Protein AF-A0A1G0R5R8-F1 (afdb_monomer)

Radius of gyration: 21.24 Å; Cα contacts (8 Å, |Δi|>4): 12; chains: 1; bounding box: 68×25×37 Å

Mean predicted aligned error: 11.83 Å

pLDDT: mean 79.76, std 16.81, range [41.41, 98.0]

Structure (mmCIF, N/CA/C/O backbone):
data_AF-A0A1G0R5R8-F1
#
_entry.id   AF-A0A1G0R5R8-F1
#
loop_
_atom_site.group_PDB
_atom_site.id
_atom_site.type_symbol
_atom_site.label_atom_id
_atom_site.label_alt_id
_atom_site.label_comp_id
_atom_site.label_asym_id
_atom_site.label_entity_id
_atom_site.label_seq_id
_atom_site.pdbx_PDB_ins_code
_atom_site.Cartn_x
_atom_site.Cartn_y
_atom_site.Cartn_z
_atom_site.occupancy
_atom_site.B_iso_or_equiv
_atom_site.auth_seq_id
_atom_site.auth_comp_id
_atom_site.auth_asym_id
_atom_site.auth_atom_id
_atom_site.pdbx_PDB_model_num
ATOM 1 N N . MET A 1 1 ? 57.677 -13.999 -9.579 1.00 41.41 1 MET A N 1
ATOM 2 C CA . MET A 1 1 ? 57.690 -13.335 -8.261 1.00 41.41 1 MET A CA 1
ATOM 3 C C . MET A 1 1 ? 56.313 -12.741 -8.045 1.00 41.41 1 MET A C 1
ATOM 5 O O . MET A 1 1 ? 55.961 -11.789 -8.725 1.00 41.41 1 MET A O 1
ATOM 9 N N . SER A 1 2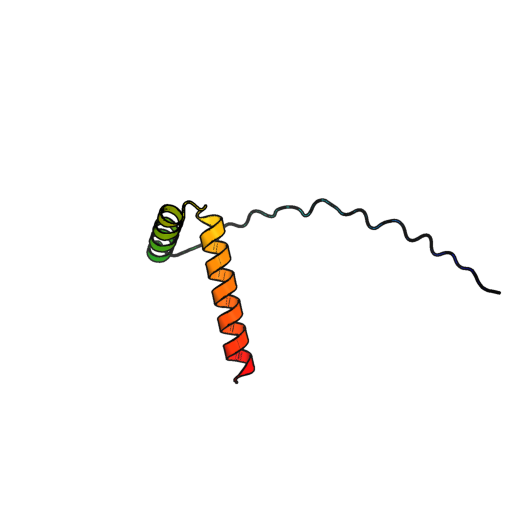 ? 55.512 -13.386 -7.202 1.00 45.56 2 SER A N 1
ATOM 10 C CA . SER A 1 2 ? 54.145 -12.978 -6.871 1.00 45.56 2 SER A CA 1
ATOM 11 C C . SER A 1 2 ? 54.165 -12.166 -5.582 1.00 45.56 2 SER A C 1
ATOM 13 O O . SER A 1 2 ? 54.900 -12.541 -4.671 1.00 45.56 2 SER A O 1
ATOM 15 N N . ASN A 1 3 ? 53.379 -11.086 -5.528 1.00 47.12 3 ASN A N 1
ATOM 16 C CA . ASN A 1 3 ? 52.618 -10.592 -4.366 1.00 47.12 3 ASN A CA 1
ATOM 17 C C . ASN A 1 3 ? 52.435 -9.073 -4.444 1.00 47.12 3 ASN A C 1
ATOM 19 O O . ASN A 1 3 ? 53.077 -8.309 -3.727 1.00 47.12 3 ASN A O 1
ATOM 23 N N . THR A 1 4 ? 51.493 -8.627 -5.268 1.00 55.72 4 THR A N 1
ATOM 24 C CA . THR A 1 4 ? 50.790 -7.372 -4.998 1.00 55.72 4 THR A CA 1
ATOM 25 C C . THR A 1 4 ? 49.616 -7.709 -4.090 1.00 55.72 4 THR A C 1
ATOM 27 O O . THR A 1 4 ? 48.542 -8.081 -4.552 1.00 55.72 4 THR A O 1
ATOM 30 N N . ASN A 1 5 ? 49.851 -7.635 -2.776 1.00 55.09 5 ASN A N 1
ATOM 31 C CA . ASN A 1 5 ? 48.778 -7.524 -1.791 1.00 55.09 5 ASN A CA 1
ATOM 32 C C . ASN A 1 5 ? 48.061 -6.199 -2.065 1.00 55.09 5 ASN A C 1
ATOM 34 O O . ASN A 1 5 ? 48.448 -5.147 -1.550 1.00 55.09 5 ASN A O 1
ATOM 38 N N . GLU A 1 6 ? 47.054 -6.245 -2.932 1.00 57.38 6 GLU A N 1
ATOM 39 C CA . GLU A 1 6 ? 46.101 -5.162 -3.078 1.00 57.38 6 GLU A CA 1
ATOM 40 C C . GLU A 1 6 ? 45.432 -4.970 -1.722 1.00 57.38 6 GLU A C 1
ATOM 42 O O . GLU A 1 6 ? 44.684 -5.810 -1.225 1.00 57.38 6 GLU A O 1
ATOM 47 N N . ASN A 1 7 ? 45.793 -3.862 -1.084 1.00 57.09 7 ASN A N 1
ATOM 48 C CA . ASN A 1 7 ? 45.205 -3.378 0.147 1.00 57.09 7 ASN A CA 1
ATOM 49 C C . ASN A 1 7 ? 43.756 -2.975 -0.162 1.00 57.09 7 ASN A C 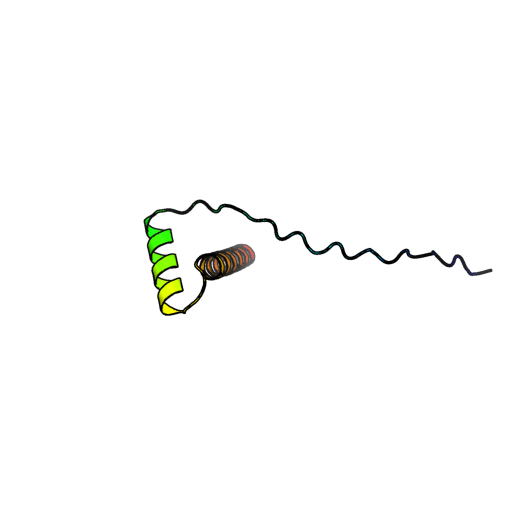1
ATOM 51 O O . ASN A 1 7 ? 43.450 -1.805 -0.411 1.00 57.09 7 ASN A O 1
ATOM 55 N N . LEU A 1 8 ? 42.879 -3.979 -0.235 1.00 62.91 8 LEU A N 1
ATOM 56 C CA . LEU A 1 8 ? 41.442 -3.824 -0.375 1.00 62.91 8 LEU A CA 1
ATOM 57 C C . LEU A 1 8 ? 40.948 -3.154 0.903 1.00 62.91 8 LEU A C 1
ATOM 59 O O . LEU A 1 8 ? 40.655 -3.802 1.908 1.00 62.91 8 LEU A O 1
ATOM 63 N N . LYS A 1 9 ? 40.894 -1.819 0.871 1.00 63.28 9 LYS A N 1
ATOM 64 C CA . LYS A 1 9 ? 40.197 -1.045 1.893 1.00 63.28 9 LYS A CA 1
ATOM 65 C C . LYS A 1 9 ? 38.801 -1.656 2.034 1.00 63.28 9 LYS A C 1
ATOM 67 O O . LYS A 1 9 ? 38.121 -1.795 1.014 1.00 63.28 9 LYS A O 1
ATOM 72 N N . PRO A 1 10 ? 38.355 -2.008 3.251 1.00 61.09 10 PRO A N 1
ATOM 73 C CA . PRO A 1 10 ? 37.002 -2.497 3.432 1.00 61.09 10 PRO A CA 1
ATOM 74 C C . PRO A 1 10 ? 36.055 -1.430 2.887 1.00 61.09 10 PRO A C 1
ATOM 76 O O . PRO A 1 10 ? 36.128 -0.264 3.289 1.00 61.09 10 PRO A O 1
ATOM 79 N N . LEU A 1 11 ? 35.208 -1.823 1.932 1.00 61.41 11 LEU A N 1
ATOM 80 C CA . LEU A 1 11 ? 34.069 -1.027 1.496 1.00 61.41 11 LEU A CA 1
ATOM 81 C C . LEU A 1 11 ? 33.300 -0.656 2.763 1.00 61.41 11 LEU A C 1
ATOM 83 O O . LEU A 1 11 ? 32.655 -1.503 3.379 1.00 61.41 11 LEU A O 1
ATOM 87 N N . LYS A 1 12 ? 33.432 0.601 3.202 1.00 58.66 12 LYS A N 1
ATOM 88 C CA . LYS A 1 12 ? 32.641 1.129 4.308 1.00 58.66 12 LYS A CA 1
ATOM 89 C C . LYS A 1 12 ? 31.188 0.989 3.878 1.00 58.66 12 LYS A C 1
ATOM 91 O O . LYS A 1 12 ? 30.751 1.676 2.958 1.00 58.66 12 LYS A O 1
ATOM 96 N N . LEU A 1 13 ? 30.472 0.063 4.510 1.00 58.91 13 LEU A N 1
ATOM 97 C CA . LEU A 1 13 ? 29.037 -0.088 4.350 1.00 58.91 13 LEU A CA 1
ATOM 98 C C . LEU A 1 13 ? 28.413 1.198 4.904 1.00 58.91 13 LEU A C 1
ATOM 100 O O . LEU A 1 13 ? 28.216 1.344 6.109 1.00 58.91 13 LEU A O 1
ATOM 104 N N . TYR A 1 14 ? 28.198 2.190 4.042 1.00 58.25 14 TYR A N 1
ATOM 105 C CA . TYR A 1 14 ? 27.408 3.352 4.414 1.00 58.25 14 TYR A CA 1
ATOM 106 C C . TYR A 1 14 ? 26.024 2.827 4.814 1.00 58.25 14 TYR A C 1
ATOM 108 O O . TYR A 1 14 ? 25.479 1.991 4.085 1.00 58.25 14 TYR A O 1
ATOM 116 N N . PRO A 1 15 ? 25.452 3.251 5.956 1.00 54.16 15 PRO A N 1
ATOM 117 C CA . PRO A 1 15 ? 24.099 2.849 6.312 1.00 54.16 15 PRO A CA 1
ATOM 118 C C . PRO A 1 15 ? 23.204 3.212 5.131 1.00 54.16 15 PRO A C 1
ATOM 120 O O . PRO A 1 15 ? 23.214 4.367 4.700 1.00 54.16 15 PRO A O 1
ATOM 123 N N . SER A 1 16 ? 22.505 2.224 4.557 1.00 63.78 16 SER A N 1
ATOM 124 C CA . SER A 1 16 ? 21.660 2.447 3.385 1.00 63.78 16 SER A CA 1
ATOM 125 C C . SER A 1 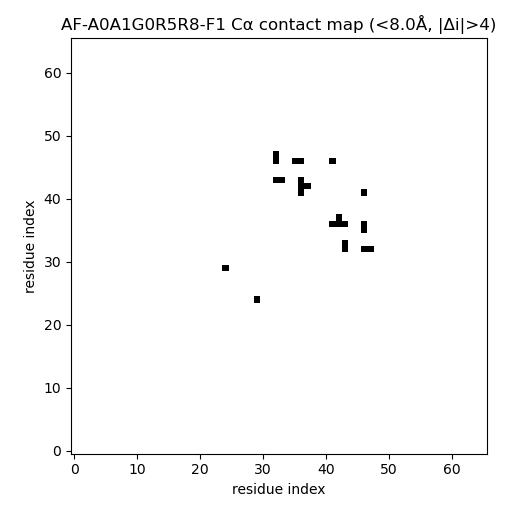16 ? 20.730 3.612 3.709 1.00 63.78 16 SER A C 1
ATOM 127 O O . SER A 1 16 ? 19.877 3.495 4.594 1.00 63.78 16 SER A O 1
ATOM 129 N N . GLN A 1 17 ? 20.940 4.761 3.069 1.00 62.94 17 GLN A N 1
ATOM 130 C CA . GLN A 1 17 ? 20.122 5.938 3.314 1.00 62.94 17 GLN A CA 1
ATOM 131 C C . GLN A 1 17 ? 18.689 5.563 2.959 1.00 62.94 17 GLN A C 1
ATOM 133 O O . GLN A 1 17 ? 18.373 5.352 1.789 1.00 62.94 17 GLN A O 1
ATOM 138 N N . LYS A 1 18 ? 17.825 5.446 3.973 1.00 67.75 18 LYS A N 1
ATOM 139 C CA . LYS A 1 18 ? 16.393 5.265 3.756 1.00 67.75 18 LYS A CA 1
ATOM 140 C C . LYS A 1 18 ? 15.897 6.525 3.055 1.00 67.75 18 LYS A C 1
ATOM 142 O O . LYS A 1 18 ? 15.766 7.575 3.677 1.00 67.75 18 LYS A O 1
ATOM 147 N N . ARG A 1 19 ? 15.708 6.441 1.739 1.00 77.50 19 ARG A N 1
ATOM 148 C CA . ARG A 1 19 ? 15.152 7.530 0.939 1.00 77.50 19 ARG A CA 1
ATOM 149 C C . ARG A 1 19 ? 13.644 7.532 1.150 1.00 77.50 19 ARG A C 1
ATOM 151 O O . ARG A 1 19 ? 12.985 6.531 0.892 1.00 77.50 19 ARG A O 1
ATOM 158 N N . THR A 1 20 ? 13.107 8.648 1.629 1.00 77.81 20 THR A N 1
ATOM 159 C CA . THR A 1 20 ? 11.659 8.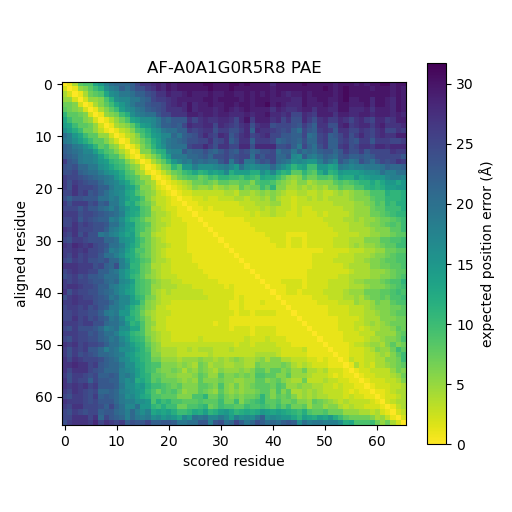851 1.702 1.00 77.81 20 THR A CA 1
ATOM 160 C C . THR A 1 20 ? 11.176 9.364 0.353 1.00 77.81 20 THR A C 1
ATOM 162 O O . THR A 1 20 ? 11.616 10.419 -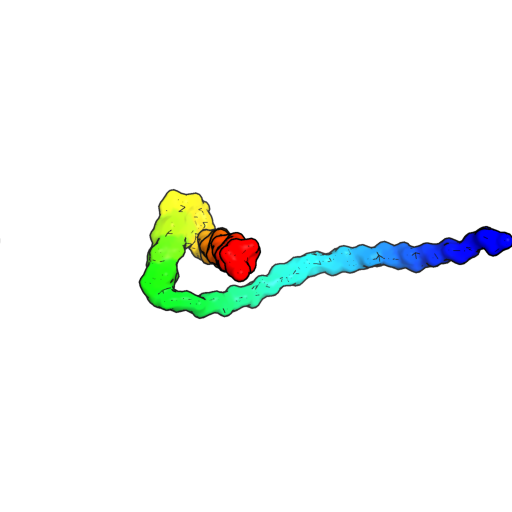0.102 1.00 77.81 20 THR A O 1
ATOM 165 N N . THR A 1 21 ? 10.259 8.637 -0.279 1.00 81.19 21 THR A N 1
ATOM 166 C CA . THR A 1 21 ? 9.648 9.029 -1.555 1.00 81.19 21 THR A CA 1
ATOM 167 C C . THR A 1 21 ? 8.165 9.316 -1.351 1.00 81.19 21 THR A C 1
ATOM 169 O O . THR A 1 21 ? 7.471 8.595 -0.639 1.00 81.19 21 THR A O 1
ATOM 172 N N . ILE A 1 22 ? 7.667 10.384 -1.978 1.00 86.12 22 ILE A N 1
ATOM 173 C CA . ILE A 1 22 ? 6.239 10.713 -1.989 1.00 86.12 22 ILE A CA 1
ATOM 174 C C . ILE A 1 22 ? 5.615 10.066 -3.224 1.00 86.12 22 ILE A C 1
ATOM 176 O O . ILE A 1 22 ? 5.957 10.421 -4.350 1.00 86.12 22 ILE A O 1
ATOM 180 N N . MET A 1 23 ? 4.677 9.143 -3.018 1.00 86.94 23 MET A N 1
ATOM 181 C CA . MET A 1 23 ? 3.918 8.523 -4.101 1.00 86.94 23 MET A CA 1
ATOM 182 C C . MET A 1 23 ? 2.586 9.252 -4.306 1.00 86.94 23 MET A C 1
ATOM 184 O O . MET A 1 23 ? 1.793 9.398 -3.373 1.00 86.94 23 MET A O 1
ATOM 188 N N . ARG A 1 24 ? 2.313 9.689 -5.541 1.00 92.06 24 ARG A N 1
ATOM 189 C CA . ARG A 1 24 ? 0.993 10.209 -5.922 1.00 92.06 24 ARG A CA 1
ATOM 190 C C . ARG A 1 24 ? 0.074 9.052 -6.294 1.00 92.06 24 ARG A C 1
ATOM 192 O O . ARG A 1 24 ? 0.424 8.223 -7.122 1.00 92.06 24 ARG A O 1
ATOM 199 N N . VAL A 1 25 ? -1.119 9.031 -5.709 1.00 92.44 25 VAL A N 1
ATOM 200 C CA . VAL A 1 25 ? -2.154 8.026 -5.979 1.00 92.44 25 VAL A CA 1
ATOM 201 C C . VAL A 1 25 ? -3.517 8.690 -6.117 1.00 92.44 25 VAL A C 1
ATOM 203 O O . VAL A 1 25 ? -3.763 9.755 -5.550 1.00 92.44 25 VAL A O 1
ATOM 206 N N . SER A 1 26 ? -4.427 8.051 -6.852 1.00 95.81 26 SER A N 1
ATOM 207 C CA . SER A 1 26 ? -5.818 8.500 -6.913 1.00 95.81 26 SER A CA 1
ATOM 208 C C . SER A 1 26 ? -6.494 8.362 -5.544 1.00 95.81 26 SE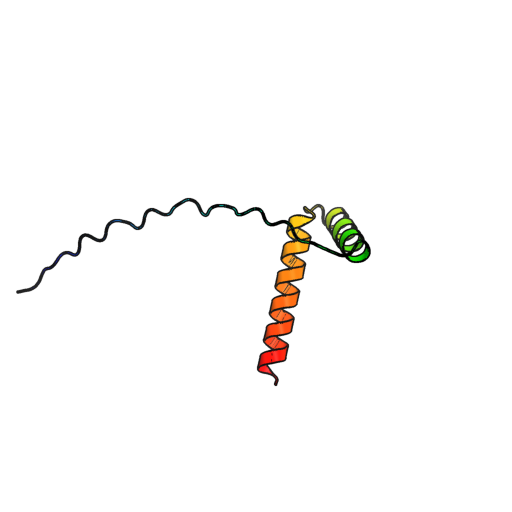R A C 1
ATOM 210 O O . SER A 1 26 ? -6.160 7.477 -4.749 1.00 95.81 26 SER A O 1
ATOM 212 N N . LYS A 1 27 ? -7.506 9.199 -5.279 1.00 96.25 27 LYS A N 1
ATOM 213 C CA . LYS A 1 27 ? -8.271 9.143 -4.022 1.00 96.25 27 LYS A CA 1
ATOM 214 C C . LYS A 1 27 ? -8.896 7.763 -3.791 1.00 96.25 27 LYS A C 1
ATOM 216 O O . LYS A 1 27 ? -8.837 7.250 -2.679 1.00 96.25 27 LYS A O 1
ATOM 221 N N . ARG A 1 28 ? -9.426 7.136 -4.849 1.00 95.69 28 ARG A N 1
ATOM 222 C CA . ARG A 1 28 ? -10.004 5.782 -4.795 1.00 95.69 28 ARG A CA 1
ATOM 223 C C . ARG A 1 28 ? -8.968 4.744 -4.360 1.00 95.69 28 ARG A C 1
ATOM 225 O O . ARG A 1 28 ? -9.237 3.976 -3.440 1.00 95.69 28 ARG A O 1
ATOM 232 N N . ASN A 1 29 ? -7.787 4.750 -4.978 1.00 93.94 29 ASN A N 1
ATOM 233 C CA . ASN A 1 29 ? -6.736 3.781 -4.663 1.00 93.94 29 ASN A CA 1
ATOM 234 C C . ASN A 1 29 ? -6.195 3.995 -3.247 1.00 93.94 29 ASN A C 1
ATOM 236 O O . ASN A 1 29 ? -6.031 3.027 -2.508 1.00 93.94 29 ASN A O 1
ATOM 240 N N . TYR A 1 30 ? -6.019 5.250 -2.823 1.00 95.62 30 TYR A N 1
ATOM 241 C CA . TYR A 1 30 ? -5.637 5.564 -1.446 1.00 95.62 30 TYR A CA 1
ATOM 242 C C . TYR A 1 30 ? -6.643 5.017 -0.423 1.00 95.62 30 TYR A C 1
ATOM 244 O O . TYR A 1 30 ? -6.244 4.409 0.569 1.00 95.62 30 TYR A O 1
ATOM 252 N N . THR A 1 31 ? -7.950 5.177 -0.665 1.00 97.62 31 THR A N 1
ATOM 253 C CA . THR A 1 31 ? -8.993 4.635 0.220 1.00 97.62 31 THR A CA 1
ATOM 254 C C . THR A 1 31 ? -8.931 3.111 0.321 1.00 97.62 31 THR A C 1
ATOM 256 O O . THR A 1 31 ? -9.069 2.573 1.420 1.00 97.62 31 THR A O 1
ATOM 259 N N . ILE A 1 32 ? -8.691 2.419 -0.797 1.00 96.31 32 ILE A N 1
ATOM 260 C CA . ILE A 1 32 ? -8.538 0.957 -0.818 1.00 96.31 32 ILE A CA 1
ATOM 261 C C . ILE A 1 32 ? -7.312 0.542 0.003 1.00 96.31 32 ILE A C 1
ATOM 263 O O . ILE A 1 32 ? -7.448 -0.264 0.924 1.00 96.31 32 ILE A O 1
ATOM 267 N N . ILE A 1 33 ? -6.147 1.145 -0.260 1.00 95.62 33 ILE A N 1
ATOM 268 C CA . ILE A 1 33 ? -4.900 0.867 0.473 1.00 95.62 33 ILE A CA 1
ATOM 269 C C . ILE A 1 33 ? -5.097 1.119 1.973 1.00 95.62 33 ILE A C 1
ATOM 271 O O . ILE A 1 33 ? -4.729 0.281 2.791 1.00 95.62 33 ILE A O 1
ATOM 275 N N . LYS A 1 34 ? -5.743 2.230 2.349 1.00 97.50 34 LYS A N 1
ATOM 276 C CA . LYS A 1 34 ? -6.032 2.567 3.751 1.00 97.50 34 LYS A CA 1
ATOM 277 C C . LYS A 1 34 ? -6.927 1.527 4.432 1.00 97.50 34 LYS A C 1
ATOM 279 O O . LYS A 1 34 ? -6.690 1.195 5.592 1.00 97.50 34 LYS A O 1
ATOM 284 N N . LYS A 1 35 ? -7.948 1.013 3.738 1.00 97.94 35 LYS A N 1
ATOM 285 C CA . LYS A 1 35 ? -8.838 -0.028 4.277 1.00 97.94 35 LYS A CA 1
ATOM 286 C C . LYS A 1 35 ? -8.083 -1.339 4.503 1.00 97.94 35 LYS A C 1
ATOM 288 O O . LYS A 1 35 ? -8.234 -1.940 5.560 1.00 97.94 35 LYS A O 1
ATOM 293 N N . ILE A 1 36 ? -7.245 -1.740 3.547 1.00 97.00 36 ILE A N 1
ATOM 294 C CA . ILE A 1 36 ? -6.405 -2.940 3.661 1.00 97.00 36 ILE A CA 1
ATOM 295 C C . ILE A 1 36 ? -5.422 -2.792 4.825 1.00 97.00 36 ILE A C 1
ATOM 297 O O . ILE A 1 36 ? -5.359 -3.667 5.678 1.00 97.00 36 ILE A O 1
ATOM 301 N N . ALA A 1 37 ? -4.729 -1.655 4.912 1.00 97.69 37 ALA A N 1
ATOM 302 C CA . ALA A 1 37 ? -3.787 -1.367 5.992 1.00 97.69 37 ALA A CA 1
ATOM 303 C C . ALA A 1 37 ? -4.440 -1.481 7.377 1.00 97.69 37 ALA A C 1
ATOM 305 O O . ALA A 1 37 ? -3.866 -2.085 8.279 1.00 97.69 37 ALA A O 1
ATOM 306 N N . LYS A 1 38 ? -5.672 -0.970 7.526 1.00 98.00 38 LYS A N 1
ATOM 307 C CA . LYS A 1 38 ? -6.449 -1.107 8.764 1.00 98.00 38 LYS A CA 1
ATOM 308 C C . LYS A 1 38 ? -6.795 -2.565 9.072 1.00 98.00 38 LYS A C 1
ATOM 310 O O . LYS A 1 38 ? -6.667 -2.973 10.217 1.00 98.00 38 LYS A O 1
ATOM 315 N N . ASN A 1 39 ? -7.244 -3.322 8.074 1.00 98.00 39 ASN A N 1
ATOM 316 C CA . ASN A 1 39 ? -7.647 -4.716 8.260 1.00 98.00 39 ASN A CA 1
ATOM 317 C C . ASN A 1 39 ? -6.462 -5.641 8.573 1.00 98.00 39 ASN A C 1
ATOM 319 O O . ASN A 1 39 ? -6.639 -6.630 9.270 1.00 98.00 39 ASN A O 1
ATOM 323 N N . GLU A 1 40 ? -5.277 -5.337 8.042 1.00 97.06 40 GLU A N 1
ATOM 324 C CA . GLU A 1 40 ? -4.061 -6.136 8.239 1.00 97.06 40 GLU A CA 1
ATOM 325 C C . GLU A 1 40 ? -3.183 -5.634 9.398 1.00 97.06 40 GLU A C 1
ATOM 327 O O . GLU A 1 40 ? -2.115 -6.194 9.631 1.00 97.06 40 GLU A O 1
ATOM 332 N N . GLU A 1 41 ? -3.592 -4.566 10.092 1.00 97.44 41 GLU A N 1
ATOM 333 C CA . GLU A 1 41 ? -2.806 -3.910 11.151 1.00 97.44 41 GLU A CA 1
ATOM 334 C C . GLU A 1 41 ? -1.381 -3.530 10.696 1.00 97.44 41 GLU A C 1
ATOM 336 O O . GLU A 1 41 ? -0.393 -3.639 11.426 1.00 97.44 41 GLU A O 1
ATOM 341 N N . ARG A 1 42 ? -1.258 -3.068 9.446 1.00 97.62 42 ARG A N 1
ATOM 342 C CA . ARG A 1 42 ? 0.010 -2.630 8.840 1.00 97.62 42 ARG A CA 1
ATOM 343 C C . ARG A 1 42 ? -0.025 -1.151 8.476 1.00 97.62 42 ARG A C 1
ATOM 345 O O . ARG A 1 42 ? -1.078 -0.521 8.409 1.00 97.62 42 ARG A O 1
ATOM 352 N N . SER A 1 43 ? 1.148 -0.577 8.205 1.00 96.50 43 SER A N 1
ATOM 353 C CA . SER A 1 43 ? 1.232 0.795 7.709 1.00 96.50 43 SER A CA 1
ATOM 354 C C . SER A 1 43 ? 0.733 0.901 6.264 1.00 96.50 43 SER A C 1
ATOM 356 O O . SER A 1 43 ? 0.873 -0.018 5.458 1.00 96.50 43 SER A O 1
ATOM 358 N N . ILE A 1 44 ? 0.194 2.070 5.911 1.00 95.12 44 ILE A N 1
ATOM 359 C CA . ILE A 1 44 ? -0.211 2.388 4.532 1.00 95.12 44 ILE A CA 1
ATOM 360 C C . ILE A 1 44 ? 0.982 2.262 3.574 1.00 95.12 44 ILE A C 1
ATOM 362 O O . ILE A 1 44 ? 0.812 1.773 2.463 1.00 95.12 44 ILE A O 1
ATOM 366 N N . THR A 1 45 ? 2.181 2.662 4.015 1.00 93.75 45 THR A N 1
ATOM 367 C CA . THR A 1 45 ? 3.427 2.528 3.246 1.00 93.75 45 THR A CA 1
ATOM 368 C C . THR A 1 45 ? 3.756 1.074 2.936 1.00 93.75 45 THR A C 1
ATOM 370 O O . THR A 1 45 ? 3.986 0.753 1.780 1.00 93.75 45 THR A O 1
ATOM 373 N N . TYR A 1 46 ? 3.661 0.176 3.919 1.00 94.75 46 TYR A N 1
ATOM 374 C CA . TYR A 1 46 ? 3.918 -1.249 3.703 1.00 94.75 46 TYR A CA 1
ATOM 375 C C . TYR A 1 46 ? 2.961 -1.861 2.669 1.00 94.75 46 TYR A C 1
ATOM 377 O O . TYR A 1 46 ? 3.377 -2.594 1.775 1.00 94.75 46 TYR A O 1
ATOM 385 N N . ILE A 1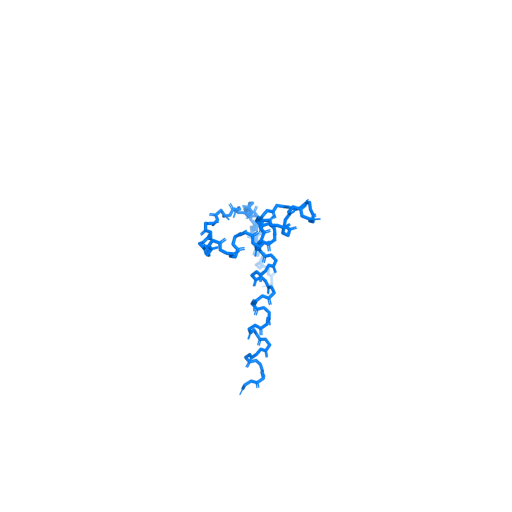 47 ? 1.668 -1.536 2.761 1.00 96.31 47 ILE A N 1
ATOM 386 C CA . ILE A 1 47 ? 0.679 -2.030 1.794 1.00 96.31 47 ILE A CA 1
ATOM 387 C C . ILE A 1 47 ? 0.921 -1.440 0.402 1.00 96.31 47 ILE A C 1
ATOM 389 O O . ILE A 1 47 ? 0.772 -2.156 -0.587 1.00 96.31 47 ILE A O 1
ATOM 393 N N . ALA A 1 48 ? 1.291 -0.161 0.315 1.00 92.56 48 ALA A N 1
ATOM 394 C CA . ALA A 1 48 ? 1.622 0.491 -0.947 1.00 92.56 48 ALA A CA 1
ATOM 395 C C . ALA A 1 48 ? 2.820 -0.173 -1.641 1.00 92.56 48 ALA A C 1
ATOM 397 O O . ALA A 1 48 ? 2.705 -0.526 -2.814 1.00 92.56 48 ALA A O 1
ATOM 398 N N . ASP A 1 49 ? 3.910 -0.410 -0.909 1.00 92.12 49 ASP A N 1
ATOM 399 C CA . ASP A 1 49 ? 5.114 -1.060 -1.438 1.00 92.12 49 ASP A CA 1
ATOM 400 C C . ASP A 1 49 ? 4.790 -2.468 -1.956 1.00 92.12 49 ASP A C 1
ATOM 402 O O . ASP A 1 49 ? 5.096 -2.805 -3.100 1.00 92.12 49 ASP A O 1
ATOM 406 N N . ARG A 1 50 ? 4.030 -3.251 -1.179 1.00 93.00 50 ARG A N 1
ATOM 407 C CA . ARG A 1 50 ? 3.589 -4.598 -1.579 1.00 93.00 50 ARG A CA 1
ATOM 408 C C . ARG A 1 50 ? 2.761 -4.603 -2.868 1.00 93.00 50 ARG A C 1
ATOM 410 O O . ARG A 1 50 ? 2.837 -5.547 -3.653 1.00 93.00 50 ARG A O 1
ATOM 417 N N . VAL A 1 51 ? 1.906 -3.599 -3.070 1.00 90.19 51 VAL A N 1
ATOM 418 C CA . VAL A 1 51 ? 1.086 -3.493 -4.289 1.00 90.19 51 VAL A CA 1
ATOM 419 C C . VAL A 1 51 ? 1.955 -3.161 -5.502 1.00 90.19 51 VAL A C 1
ATOM 421 O O . VAL A 1 51 ? 1.737 -3.744 -6.563 1.00 90.19 51 VAL A O 1
ATOM 424 N N . LEU A 1 52 ? 2.945 -2.278 -5.345 1.00 87.25 52 LEU A N 1
ATOM 425 C CA . LEU A 1 52 ? 3.892 -1.943 -6.411 1.00 87.25 52 LEU A CA 1
ATOM 426 C C . LEU A 1 52 ? 4.724 -3.157 -6.829 1.00 87.25 52 LEU A C 1
ATOM 428 O O . LEU A 1 52 ? 4.808 -3.444 -8.019 1.00 87.25 52 LEU A O 1
ATOM 432 N N . GLU A 1 53 ? 5.271 -3.903 -5.868 1.00 88.81 53 GLU A N 1
ATOM 433 C CA . GLU A 1 53 ? 6.052 -5.115 -6.148 1.00 88.81 53 GLU A CA 1
ATOM 434 C C . GLU A 1 53 ? 5.241 -6.144 -6.942 1.00 88.81 53 GLU A C 1
ATOM 436 O O . GLU A 1 53 ? 5.704 -6.656 -7.959 1.00 88.81 53 GLU A O 1
ATOM 441 N N . LYS A 1 54 ? 3.993 -6.407 -6.530 1.00 86.50 54 LYS A N 1
ATOM 442 C CA . LYS A 1 54 ? 3.110 -7.332 -7.256 1.00 86.50 54 LYS A CA 1
ATOM 443 C C . LYS A 1 54 ? 2.786 -6.852 -8.672 1.00 86.50 54 LYS A C 1
ATOM 445 O O . LYS A 1 54 ? 2.692 -7.681 -9.572 1.00 86.50 54 LYS A O 1
ATOM 450 N N . GLY A 1 55 ? 2.608 -5.544 -8.862 1.00 87.00 55 GLY A N 1
ATOM 451 C CA . GLY A 1 55 ? 2.396 -4.951 -10.184 1.00 87.00 55 GLY A CA 1
ATOM 452 C C . GLY A 1 55 ? 3.609 -5.130 -11.096 1.00 87.00 55 GLY A C 1
ATOM 453 O O . GLY A 1 55 ? 3.458 -5.613 -12.214 1.00 87.00 55 GLY A O 1
ATOM 454 N N . LEU A 1 56 ? 4.810 -4.833 -10.591 1.00 80.88 56 LEU A N 1
ATOM 455 C CA . LEU A 1 56 ? 6.065 -4.989 -11.333 1.00 80.88 56 LEU A CA 1
ATOM 456 C C . LEU A 1 56 ? 6.305 -6.441 -11.764 1.00 80.88 56 LEU A C 1
ATOM 458 O O . LEU A 1 56 ? 6.657 -6.690 -12.914 1.00 80.88 56 LEU A O 1
ATOM 462 N N . LEU A 1 57 ? 6.065 -7.404 -10.870 1.00 80.00 57 LEU A N 1
ATOM 463 C CA . LEU A 1 57 ? 6.201 -8.829 -11.189 1.00 80.00 57 LEU A CA 1
ATOM 464 C C 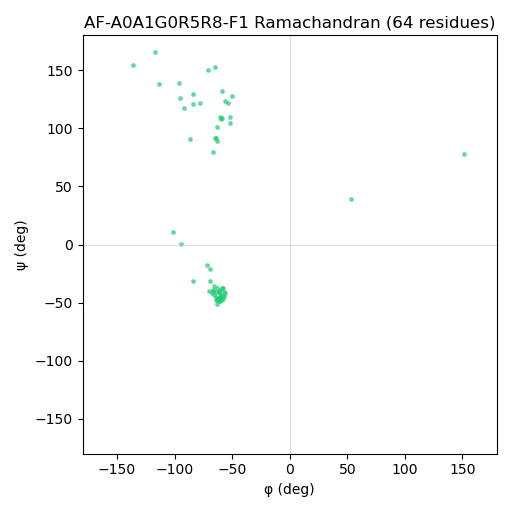. LEU A 1 57 ? 5.200 -9.277 -12.265 1.00 80.00 57 LEU A C 1
ATOM 466 O O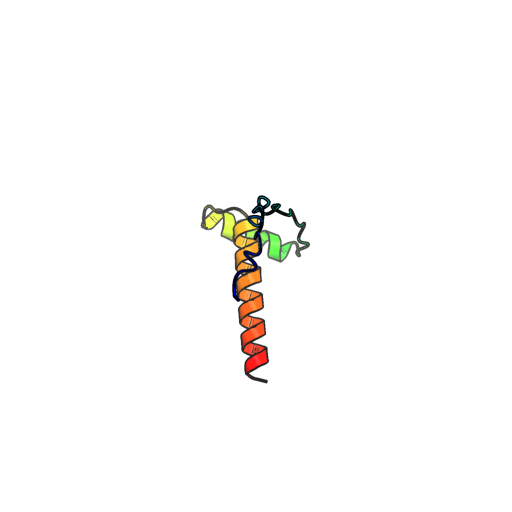 . LEU A 1 57 ? 5.559 -10.025 -13.171 1.00 80.00 57 LEU A O 1
ATOM 470 N N . ALA A 1 58 ? 3.956 -8.797 -12.195 1.00 80.38 58 ALA A N 1
ATOM 471 C CA . ALA A 1 58 ? 2.947 -9.096 -13.208 1.00 80.38 58 ALA A CA 1
ATOM 472 C C . ALA A 1 58 ? 3.304 -8.487 -14.577 1.00 80.38 58 ALA A C 1
ATOM 474 O O . ALA A 1 58 ? 3.046 -9.096 -15.614 1.00 80.38 58 ALA A O 1
ATOM 475 N N . GLU A 1 59 ? 3.909 -7.299 -14.607 1.00 77.38 59 GLU A N 1
ATOM 476 C CA . GLU A 1 59 ? 4.392 -6.686 -15.848 1.00 77.38 59 GLU A CA 1
ATOM 477 C C . GLU A 1 59 ? 5.571 -7.456 -16.456 1.00 77.38 59 GLU A C 1
ATOM 479 O O . GLU A 1 59 ? 5.569 -7.681 -17.665 1.00 77.38 59 GLU A O 1
ATOM 484 N N . GLN A 1 60 ? 6.527 -7.916 -15.641 1.00 76.94 60 GLN A N 1
ATOM 485 C CA . GLN A 1 60 ? 7.663 -8.729 -16.102 1.00 76.94 60 GLN A CA 1
ATOM 486 C C . GLN A 1 60 ? 7.200 -10.028 -16.771 1.00 76.94 60 GLN A C 1
ATOM 488 O O . GLN A 1 60 ? 7.595 -10.315 -17.898 1.00 76.94 60 GLN A O 1
ATOM 493 N N . GLN A 1 61 ? 6.276 -10.756 -16.139 1.00 75.94 61 GLN A N 1
ATOM 494 C CA . GLN A 1 61 ? 5.720 -11.992 -16.704 1.00 75.94 61 GLN A CA 1
ATOM 495 C C . GLN A 1 61 ? 5.001 -11.750 -18.039 1.00 75.94 61 GLN A C 1
ATOM 497 O O . GLN A 1 61 ? 5.134 -12.531 -18.976 1.00 75.94 61 GLN A O 1
ATOM 502 N N . ASN A 1 62 ? 4.275 -10.637 -18.170 1.00 75.06 62 ASN A N 1
ATOM 503 C CA . ASN A 1 62 ? 3.610 -10.286 -19.427 1.00 75.06 62 ASN A CA 1
ATOM 504 C C . ASN A 1 62 ? 4.585 -9.893 -20.553 1.00 75.06 62 ASN A C 1
ATOM 506 O O . ASN A 1 62 ? 4.196 -9.928 -21.721 1.00 75.06 62 ASN A O 1
ATOM 510 N N . GLN A 1 63 ? 5.817 -9.489 -20.229 1.00 73.88 63 GLN A N 1
ATOM 511 C CA . GLN A 1 63 ? 6.856 -9.188 -21.219 1.00 73.88 63 GLN A CA 1
ATOM 512 C C . GLN A 1 63 ? 7.609 -10.440 -21.675 1.00 73.88 63 GLN A C 1
ATOM 514 O O . GLN A 1 63 ? 7.991 -10.508 -22.835 1.00 73.88 63 GLN A O 1
ATOM 519 N N . GLU A 1 64 ? 7.774 -11.441 -20.809 1.00 66.50 64 GLU A N 1
ATOM 520 C CA . GLU A 1 64 ? 8.432 -12.714 -21.153 1.00 66.50 64 GLU A CA 1
ATOM 521 C C . GLU A 1 64 ? 7.585 -13.611 -22.077 1.00 66.50 64 GLU A C 1
ATOM 523 O O . GLU A 1 64 ? 8.111 -14.513 -22.724 1.00 66.50 64 GLU A O 1
ATOM 528 N N . HIS A 1 65 ? 6.277 -13.355 -22.163 1.00 59.34 65 HIS A N 1
ATOM 529 C CA . HIS A 1 65 ? 5.335 -14.088 -23.018 1.00 59.34 65 HIS A CA 1
ATOM 530 C C . HIS A 1 65 ? 4.954 -13.356 -24.323 1.00 59.34 65 HIS A C 1
ATOM 532 O O . HIS A 1 65 ? 4.011 -13.780 -24.998 1.00 59.34 65 HIS A O 1
ATOM 538 N N . LYS A 1 66 ? 5.646 -12.265 -24.676 1.00 52.62 66 LYS A N 1
ATOM 539 C CA . LYS A 1 66 ? 5.484 -11.528 -25.943 1.00 52.62 66 LYS A CA 1
ATOM 540 C C . LYS A 1 66 ? 6.678 -11.732 -26.863 1.00 52.62 66 LYS A C 1
ATOM 542 O O . LYS A 1 66 ? 6.430 -11.765 -28.087 1.00 52.62 66 LYS A O 1
#

Secondary structure (DSSP, 8-state):
---------------------PPP--HHHHHHHHHHHHHTT--HHHHHHHHHHHHHHHHHHHHHT-

Sequence (66 aa):
MSNTNENLKPLKLYPSQKRTTIMRVSKRNYTIIKKIAKNEERSITYIADRVLEKGLLAEQQNQEHK

Foldseek 3Di:
DDDPPPPPDPPPPDPPPPDDDDDDDDPVVLVVLVVVCVVVVHDSVVSVVVVVVVVVVVVVVVVVVD

Solvent-accessible surface area (backbone atoms only — not comparable to full-atom values): 4374 Å² total; per-residue (Å²): 140,89,82,83,78,74,80,74,69,76,79,77,79,67,76,78,76,83,76,87,78,89,81,88,72,54,72,69,58,50,52,51,44,46,51,50,13,63,75,68,77,46,53,54,65,60,50,49,53,54,52,50,53,55,50,52,54,54,52,52,56,60,58,78,78,108

Nearest PDB structures (foldseek):
  6sbx-assembly1_C  TM=7.601E-01  e=2.124E-01  Myxococcus xanthus
  2ba3-assembly1_B  TM=6.947E-01  e=1.022E+00  Plasmid R64